Protein AF-A0A7S3EZS5-F1 (afdb_monomer_lite)

Secondary structure (DSSP, 8-state):
-HHHHHGGGTPPPPP--EEEEETT-HHHHHHHHHHHHHHHHHHTSPPPEEEEE-HHHHHHHHS-TTTTSSHHHHHHHHHHHHHHHHHHHSSS---SPPPHHHHHHHHHHHHHHHHTT--SSPPP--B-TT-PBPP---S---

Foldseek 3Di:
DVLVVQVVPPDDNDDAQEDQDAPPDVVVVVVVQVVQVVVQVVVVHDGHHYHHDHPCQLCVVPHDPVCVVDPVSVLVSLQQQLQQCCVPPVVDGDPDRQDSVNSSSSSSVVSVCVVVVVDPDDRDQDADPVRHGDHDDDPDDD

Sequence (142 aa):
AAAAAAAAAGGVTPRVTHVAIEGRDMGLRLAWEAAAARVAEADGVSPAVMLDVTPESWRRELLLPRERANANSAKTAAREIAKQLAHDLGGSIHLGSFTTDAAEAVLVGYHALRSLGWLQREPAVRRYQNGKIVPIKQKGSD

pLDDT: mean 84.07, std 16.82, range [34.38, 96.19]

Structure (mmCIF, N/CA/C/O backbone):
data_AF-A0A7S3EZS5-F1
#
_entry.id   AF-A0A7S3EZS5-F1
#
loop_
_atom_site.group_PDB
_atom_site.id
_atom_site.type_symbol
_atom_site.label_atom_id
_atom_site.label_alt_id
_atom_site.label_comp_id
_atom_site.label_asym_id
_atom_site.label_entity_id
_atom_site.label_seq_id
_atom_site.pdbx_PDB_ins_code
_atom_site.Cartn_x
_atom_site.Cartn_y
_atom_site.Cartn_z
_atom_site.occupancy
_atom_site.B_iso_or_equiv
_atom_site.auth_seq_id
_atom_site.auth_comp_id
_atom_site.auth_asym_id
_atom_site.auth_atom_id
_atom_site.pdbx_PDB_model_num
ATOM 1 N N . ALA A 1 1 ? 21.201 -5.038 3.051 1.00 40.38 1 ALA A N 1
ATOM 2 C CA . ALA A 1 1 ? 21.637 -6.145 3.930 1.00 40.38 1 ALA A CA 1
ATOM 3 C C . ALA A 1 1 ? 20.654 -7.325 3.922 1.00 40.38 1 ALA A C 1
ATOM 5 O O . ALA A 1 1 ? 21.093 -8.427 3.640 1.00 40.38 1 ALA A O 1
ATOM 6 N N . ALA A 1 2 ? 19.341 -7.130 4.123 1.00 34.38 2 ALA A N 1
ATOM 7 C CA . ALA A 1 2 ? 18.363 -8.236 4.119 1.00 34.38 2 ALA A CA 1
ATOM 8 C C . ALA A 1 2 ? 18.197 -8.956 2.758 1.00 34.38 2 ALA A C 1
ATOM 10 O O . ALA A 1 2 ? 18.054 -10.172 2.727 1.00 34.38 2 ALA A O 1
ATOM 11 N N . ALA A 1 3 ? 18.311 -8.238 1.632 1.00 37.12 3 ALA A N 1
ATOM 12 C CA . ALA A 1 3 ? 18.246 -8.839 0.292 1.00 37.12 3 ALA A CA 1
ATOM 13 C C . ALA A 1 3 ? 19.416 -9.799 -0.019 1.00 37.12 3 ALA A C 1
ATOM 15 O O . ALA A 1 3 ? 19.273 -10.693 -0.843 1.00 37.12 3 ALA A O 1
ATOM 16 N N . ALA A 1 4 ? 20.557 -9.654 0.667 1.00 36.44 4 ALA A N 1
ATOM 17 C CA . ALA A 1 4 ? 21.731 -10.500 0.447 1.00 36.44 4 ALA A CA 1
ATOM 18 C C . ALA A 1 4 ? 21.635 -11.862 1.162 1.00 36.44 4 ALA A C 1
ATOM 20 O O . ALA A 1 4 ? 22.292 -12.811 0.752 1.00 36.44 4 ALA A O 1
ATOM 21 N N . ALA A 1 5 ? 20.799 -11.985 2.200 1.00 38.91 5 ALA A N 1
ATOM 22 C CA . ALA A 1 5 ? 20.668 -13.228 2.961 1.00 38.91 5 ALA A CA 1
ATOM 23 C C . ALA A 1 5 ? 19.790 -14.281 2.254 1.00 38.91 5 ALA A C 1
ATOM 25 O O . ALA A 1 5 ? 19.998 -15.475 2.447 1.00 38.91 5 ALA A O 1
ATOM 26 N N . ALA A 1 6 ? 18.847 -13.863 1.402 1.00 40.22 6 ALA A N 1
ATOM 27 C CA . ALA A 1 6 ? 17.967 -14.781 0.669 1.00 40.22 6 ALA A CA 1
ATOM 28 C C . ALA A 1 6 ? 18.670 -15.487 -0.510 1.00 40.22 6 ALA A C 1
ATOM 30 O O . ALA A 1 6 ? 18.317 -16.611 -0.858 1.00 40.22 6 ALA A O 1
ATOM 31 N N . ALA A 1 7 ? 19.697 -14.860 -1.091 1.00 41.44 7 ALA A N 1
ATOM 32 C CA . ALA A 1 7 ? 20.412 -15.386 -2.255 1.00 41.44 7 ALA A CA 1
ATOM 33 C C . ALA A 1 7 ? 21.310 -16.601 -1.937 1.00 41.44 7 ALA A C 1
ATOM 35 O O . ALA A 1 7 ? 21.654 -17.366 -2.833 1.00 41.44 7 ALA A O 1
ATOM 36 N N . ALA A 1 8 ? 21.672 -16.818 -0.667 1.00 43.06 8 ALA A N 1
ATOM 37 C CA . ALA A 1 8 ? 22.613 -17.868 -0.267 1.00 43.06 8 ALA A CA 1
ATOM 38 C C . ALA A 1 8 ? 21.995 -19.280 -0.145 1.00 43.06 8 ALA A C 1
ATOM 40 O O . ALA A 1 8 ? 22.727 -20.242 0.066 1.00 43.06 8 ALA A O 1
ATOM 41 N N . ALA A 1 9 ? 20.671 -19.430 -0.284 1.00 48.09 9 ALA A N 1
ATOM 42 C CA . ALA A 1 9 ? 19.955 -20.685 -0.008 1.00 48.09 9 ALA A CA 1
ATOM 43 C C . ALA A 1 9 ? 19.394 -21.405 -1.255 1.00 48.09 9 ALA A C 1
ATOM 45 O O . ALA A 1 9 ? 18.460 -22.193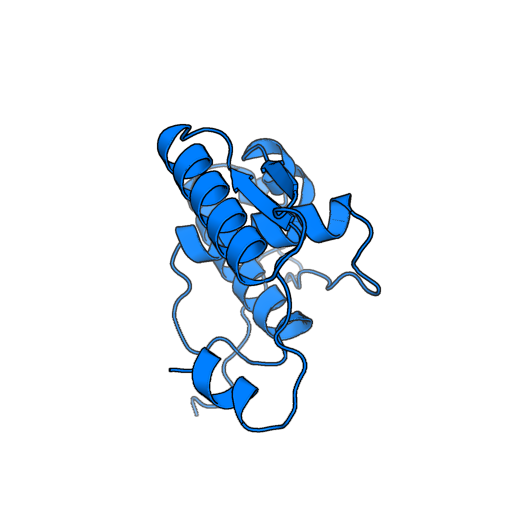 -1.132 1.00 48.09 9 ALA A O 1
ATOM 46 N N . GLY A 1 10 ? 19.899 -21.119 -2.464 1.00 48.19 10 GLY A N 1
ATOM 47 C CA . GLY A 1 10 ? 19.325 -21.674 -3.705 1.00 48.19 10 GLY A CA 1
ATOM 48 C C . GLY A 1 10 ? 17.875 -21.231 -3.959 1.00 48.19 10 GLY A C 1
ATOM 49 O O . GLY A 1 10 ? 17.143 -21.877 -4.705 1.00 48.19 10 GLY A O 1
ATOM 50 N N . GLY A 1 11 ? 17.446 -20.149 -3.303 1.00 54.06 11 GLY A N 1
ATOM 51 C CA . GLY A 1 11 ? 16.103 -19.603 -3.408 1.00 54.06 11 GLY A CA 1
ATOM 52 C C . GLY A 1 11 ? 15.920 -18.830 -4.707 1.00 54.06 11 GLY A C 1
ATOM 53 O O . GLY A 1 11 ? 16.786 -18.057 -5.112 1.00 54.06 11 GLY A O 1
ATOM 54 N N . VAL A 1 12 ? 14.767 -19.018 -5.344 1.00 62.09 12 VAL A N 1
ATOM 55 C CA . VAL A 1 12 ? 14.315 -18.167 -6.447 1.00 62.09 12 VAL A CA 1
ATOM 56 C C . VAL A 1 12 ? 14.263 -16.729 -5.935 1.00 62.09 12 VAL A C 1
ATOM 58 O O . VAL A 1 12 ? 13.492 -16.428 -5.022 1.00 62.09 12 VAL A O 1
ATOM 61 N N . THR A 1 13 ? 15.076 -15.839 -6.506 1.00 67.19 13 THR A N 1
ATOM 62 C CA . THR A 1 13 ? 14.955 -14.405 -6.234 1.00 67.19 13 THR A CA 1
ATOM 63 C C . THR A 1 13 ? 13.560 -13.970 -6.680 1.00 67.19 13 THR A C 1
ATOM 65 O O . THR A 1 13 ? 13.221 -14.150 -7.854 1.00 67.19 13 THR A O 1
ATOM 68 N N . PRO A 1 14 ? 12.714 -13.442 -5.778 1.00 74.69 14 PRO A N 1
ATOM 69 C CA . PRO A 1 14 ? 11.371 -13.036 -6.153 1.00 74.69 14 PRO A CA 1
ATOM 70 C C . PRO A 1 14 ? 11.453 -11.927 -7.204 1.00 74.69 14 PRO A C 1
ATOM 72 O O . PRO A 1 14 ? 12.043 -10.872 -6.971 1.00 74.69 14 PRO A O 1
ATOM 75 N N . ARG A 1 15 ? 10.860 -12.182 -8.373 1.00 85.38 15 ARG A N 1
ATOM 76 C CA . ARG A 1 15 ? 10.803 -11.223 -9.476 1.00 85.38 15 ARG A CA 1
ATOM 77 C C . ARG A 1 15 ? 9.683 -10.217 -9.243 1.00 85.38 15 ARG A C 1
ATOM 79 O O . ARG A 1 15 ? 8.538 -10.593 -8.992 1.00 85.38 15 ARG A O 1
ATOM 86 N N . VAL A 1 16 ? 9.994 -8.937 -9.419 1.00 89.12 16 VAL A N 1
ATOM 87 C CA . VAL A 1 16 ? 8.984 -7.876 -9.447 1.00 89.12 16 VAL A CA 1
ATOM 88 C C . VAL A 1 16 ? 8.276 -7.910 -10.800 1.00 89.12 16 VAL A C 1
ATOM 90 O O . VAL A 1 16 ? 8.892 -7.679 -11.836 1.00 89.12 16 VAL A O 1
ATOM 93 N N . THR A 1 17 ? 6.980 -8.220 -10.801 1.00 94.31 17 THR A N 1
ATOM 94 C CA . THR A 1 17 ? 6.163 -8.264 -12.027 1.00 94.31 17 THR A CA 1
ATOM 95 C C . THR A 1 17 ? 5.267 -7.045 -12.185 1.00 94.31 17 THR A C 1
ATOM 97 O O . THR A 1 17 ? 4.842 -6.763 -13.300 1.00 94.31 17 THR A O 1
ATOM 100 N N . HIS A 1 18 ? 4.969 -6.335 -11.094 1.00 95.50 18 HIS A N 1
ATOM 101 C CA . HIS A 1 18 ? 4.102 -5.159 -11.083 1.00 95.50 18 HIS A CA 1
ATOM 102 C C . HIS A 1 18 ? 4.659 -4.090 -10.143 1.00 95.50 18 HIS A C 1
ATOM 104 O O . HIS A 1 18 ? 5.234 -4.413 -9.102 1.00 95.50 18 HIS A O 1
ATOM 110 N N . VAL A 1 19 ? 4.439 -2.824 -10.487 1.00 94.44 19 VAL A N 1
ATOM 111 C CA . VAL A 1 19 ? 4.743 -1.669 -9.636 1.00 94.44 19 VAL A CA 1
ATOM 112 C C . VAL A 1 19 ? 3.492 -0.804 -9.545 1.00 94.44 19 VAL A C 1
ATOM 114 O O . VAL A 1 19 ? 3.092 -0.176 -10.522 1.00 94.44 19 VAL A O 1
ATOM 117 N N . ALA A 1 20 ? 2.869 -0.779 -8.367 1.00 94.88 20 ALA A N 1
ATOM 118 C CA . ALA A 1 20 ? 1.751 0.112 -8.076 1.00 94.88 20 ALA A CA 1
ATOM 119 C C . ALA A 1 20 ? 2.264 1.446 -7.527 1.00 94.88 20 ALA A C 1
ATOM 121 O O . ALA A 1 20 ? 3.072 1.462 -6.597 1.00 94.88 20 ALA A O 1
ATOM 122 N N . ILE A 1 21 ? 1.799 2.557 -8.092 1.00 92.31 21 ILE A N 1
ATOM 123 C CA . ILE A 1 21 ? 2.302 3.896 -7.775 1.00 92.31 21 ILE A CA 1
ATOM 124 C C . ILE A 1 21 ? 1.170 4.921 -7.704 1.00 92.31 21 ILE A C 1
ATOM 126 O O . ILE A 1 21 ? 0.230 4.883 -8.495 1.00 92.31 21 ILE A O 1
ATOM 130 N N . GLU A 1 22 ? 1.260 5.857 -6.753 1.00 89.69 22 GLU A N 1
ATOM 131 C CA . GLU A 1 22 ? 0.334 6.991 -6.697 1.00 89.69 22 GLU A CA 1
ATOM 132 C C . GLU A 1 22 ? 0.653 7.993 -7.825 1.00 89.69 22 GLU A C 1
ATOM 134 O O . GLU A 1 22 ? 1.666 8.691 -7.792 1.00 89.69 22 GLU A O 1
ATOM 139 N N . GLY A 1 23 ? -0.216 8.061 -8.836 1.00 67.69 23 GLY A N 1
ATOM 140 C CA . GLY A 1 23 ? 0.067 8.663 -10.149 1.00 67.69 23 GLY A CA 1
ATOM 141 C C . GLY A 1 23 ? 0.044 10.195 -10.246 1.00 67.69 23 GLY A C 1
ATOM 142 O O . GLY A 1 23 ? -0.441 10.724 -11.243 1.00 67.69 23 GLY A O 1
ATOM 143 N N . ARG A 1 24 ? 0.517 10.940 -9.237 1.00 73.50 24 ARG A N 1
ATOM 144 C CA . ARG A 1 24 ? 0.557 12.422 -9.297 1.00 73.50 24 ARG A CA 1
ATOM 145 C C . ARG A 1 24 ? 1.937 13.024 -9.551 1.00 73.50 24 ARG A C 1
ATOM 147 O O . ARG A 1 24 ? 2.005 14.165 -9.999 1.00 73.50 24 ARG A O 1
ATOM 154 N N . ASP A 1 25 ? 3.008 12.273 -9.317 1.00 83.75 25 ASP A N 1
ATOM 155 C CA . ASP A 1 25 ? 4.374 12.696 -9.635 1.00 83.75 25 ASP A CA 1
ATOM 156 C C . ASP A 1 25 ? 4.881 11.947 -10.873 1.00 83.75 25 ASP A C 1
ATOM 158 O O . ASP A 1 25 ? 5.269 10.777 -10.810 1.00 83.75 25 ASP A O 1
ATOM 162 N N . MET A 1 26 ? 4.868 12.635 -12.017 1.00 87.44 26 MET A N 1
ATOM 163 C CA . MET A 1 26 ? 5.319 12.061 -13.284 1.00 87.44 26 MET A CA 1
ATOM 164 C C . MET A 1 26 ? 6.832 11.788 -13.297 1.00 87.44 26 MET A C 1
ATOM 166 O O . MET A 1 26 ? 7.279 10.849 -13.948 1.00 87.44 26 MET A O 1
ATOM 170 N N . GLY A 1 27 ? 7.630 12.558 -12.553 1.00 91.00 27 GLY A N 1
ATOM 171 C CA . GLY A 1 27 ? 9.070 12.327 -12.449 1.00 91.00 27 GLY A CA 1
ATOM 172 C C . GLY A 1 27 ? 9.368 11.020 -11.719 1.00 91.00 27 GLY A C 1
ATOM 173 O O . GLY A 1 27 ? 10.128 10.185 -12.214 1.00 91.00 27 GLY A O 1
ATOM 174 N N . LEU A 1 28 ? 8.704 10.798 -10.581 1.00 87.25 28 LEU A N 1
ATOM 175 C CA . LEU A 1 28 ? 8.823 9.552 -9.825 1.00 87.25 28 LEU A CA 1
ATOM 176 C C . LEU A 1 28 ? 8.306 8.351 -10.632 1.00 87.25 28 LEU A C 1
ATOM 178 O O . LEU A 1 28 ? 8.927 7.286 -10.623 1.00 87.25 28 LEU A O 1
ATOM 182 N N . ARG A 1 29 ? 7.209 8.530 -11.377 1.00 90.94 29 ARG A N 1
ATOM 183 C CA . ARG A 1 29 ? 6.647 7.510 -12.274 1.00 90.94 29 ARG A CA 1
ATOM 184 C C . ARG A 1 29 ? 7.643 7.050 -13.333 1.00 90.94 29 ARG A C 1
ATOM 186 O O . ARG A 1 29 ? 7.864 5.846 -13.468 1.00 90.94 29 ARG A O 1
ATOM 193 N N . LEU A 1 30 ? 8.255 7.996 -14.042 1.00 93.50 30 LEU A N 1
ATOM 194 C CA . LEU A 1 30 ? 9.248 7.709 -15.078 1.00 93.50 30 LEU A CA 1
ATOM 195 C C . LEU A 1 30 ? 10.513 7.073 -14.488 1.00 93.50 30 LEU A C 1
ATOM 197 O O . LEU A 1 30 ? 11.081 6.158 -15.084 1.00 93.50 30 LEU A O 1
ATOM 201 N N . ALA A 1 31 ? 10.937 7.503 -13.295 1.00 93.44 31 ALA A N 1
ATOM 202 C CA . ALA A 1 31 ? 12.093 6.923 -12.616 1.00 93.44 31 ALA A CA 1
ATOM 203 C C . ALA A 1 31 ? 11.883 5.438 -12.269 1.00 93.44 31 ALA A C 1
ATOM 205 O O . ALA A 1 31 ? 12.787 4.623 -12.484 1.00 93.44 31 ALA A O 1
ATOM 206 N N . TRP A 1 32 ? 10.695 5.074 -11.774 1.00 93.06 32 TRP A N 1
ATOM 207 C CA . TRP A 1 32 ? 10.349 3.679 -11.482 1.00 93.06 32 TRP A CA 1
ATOM 208 C C . TRP A 1 32 ? 10.205 2.825 -12.738 1.00 93.06 32 TRP A C 1
ATOM 210 O O . TRP A 1 32 ? 10.655 1.683 -12.743 1.00 93.06 32 TRP A O 1
ATOM 220 N N . GLU A 1 33 ? 9.648 3.377 -13.813 1.00 94.06 33 GLU A N 1
ATOM 221 C CA . GLU A 1 33 ? 9.543 2.684 -15.098 1.00 94.06 33 GLU A CA 1
ATOM 222 C C . GLU A 1 33 ? 10.924 2.385 -15.697 1.00 94.06 33 GLU A C 1
ATOM 224 O O . GLU A 1 33 ? 11.212 1.249 -16.072 1.00 94.06 33 GLU A O 1
ATOM 229 N N . ALA A 1 34 ? 11.834 3.364 -15.675 1.00 94.94 34 ALA A N 1
ATOM 230 C CA . ALA A 1 34 ? 13.217 3.162 -16.093 1.00 94.94 34 ALA A CA 1
ATOM 231 C C . ALA A 1 34 ? 13.944 2.131 -15.211 1.00 94.94 34 ALA A C 1
ATOM 233 O O . ALA A 1 34 ? 14.739 1.334 -15.708 1.00 94.94 34 ALA A O 1
ATOM 234 N N . ALA A 1 35 ? 13.685 2.123 -13.899 1.00 94.12 35 ALA A N 1
ATOM 235 C CA . ALA A 1 35 ? 14.241 1.116 -12.999 1.00 94.12 35 ALA A CA 1
ATOM 236 C C . ALA A 1 35 ? 13.717 -0.294 -13.315 1.00 94.12 35 ALA A C 1
ATOM 238 O O . ALA A 1 35 ? 14.514 -1.229 -13.381 1.00 94.12 35 ALA A O 1
ATOM 239 N N . ALA A 1 36 ? 12.413 -0.441 -13.563 1.00 93.31 36 ALA A N 1
ATOM 240 C CA . ALA A 1 36 ? 11.800 -1.708 -13.950 1.00 93.31 36 ALA A CA 1
ATOM 241 C C . ALA A 1 36 ? 12.338 -2.224 -15.294 1.00 93.31 36 ALA A C 1
ATOM 243 O O . ALA A 1 36 ? 12.617 -3.416 -15.417 1.00 93.31 36 ALA A O 1
ATOM 244 N N . ALA A 1 37 ? 12.538 -1.335 -16.273 1.00 94.19 37 ALA A N 1
ATOM 245 C CA . ALA A 1 37 ? 13.132 -1.678 -17.562 1.00 94.19 37 ALA A CA 1
ATOM 246 C C . ALA A 1 37 ? 14.570 -2.200 -17.415 1.00 94.19 37 ALA A C 1
ATOM 248 O O . ALA A 1 37 ? 14.887 -3.252 -17.962 1.00 94.19 37 ALA A O 1
ATOM 249 N N . ARG A 1 38 ? 15.413 -1.529 -16.614 1.00 93.19 38 ARG A N 1
ATOM 250 C CA . ARG A 1 38 ? 16.801 -1.968 -16.364 1.00 93.19 38 ARG A CA 1
ATOM 251 C C . ARG A 1 38 ? 16.882 -3.347 -15.712 1.00 93.19 38 ARG A C 1
ATOM 253 O O . ARG A 1 38 ? 17.727 -4.149 -16.090 1.00 93.19 38 ARG A O 1
ATOM 260 N N . VAL A 1 39 ? 16.024 -3.619 -14.725 1.00 91.44 39 VAL A N 1
ATOM 261 C CA . VAL A 1 39 ? 15.970 -4.939 -14.070 1.00 91.44 39 VAL A CA 1
ATOM 262 C C . VAL A 1 39 ? 15.548 -6.010 -15.073 1.00 91.44 39 VAL A C 1
ATOM 264 O O . VAL A 1 39 ? 16.165 -7.063 -15.151 1.00 91.44 39 VAL A O 1
ATOM 267 N N . ALA A 1 40 ? 14.532 -5.722 -15.883 1.00 92.44 40 ALA A N 1
ATOM 268 C CA . ALA A 1 40 ? 14.027 -6.667 -16.864 1.00 92.44 40 ALA A CA 1
ATOM 269 C C . ALA A 1 40 ? 15.026 -6.968 -17.991 1.00 92.44 40 ALA A C 1
ATOM 271 O O . ALA A 1 40 ? 15.143 -8.121 -18.397 1.00 92.44 40 ALA A O 1
ATOM 272 N N . GLU A 1 41 ? 15.779 -5.965 -18.448 1.00 93.62 41 GLU A N 1
ATOM 273 C CA . GLU A 1 41 ? 16.881 -6.143 -19.398 1.00 93.62 41 GLU A CA 1
ATOM 274 C C . GLU A 1 41 ? 17.973 -7.053 -18.823 1.00 93.62 41 GLU A C 1
ATOM 276 O O . GLU A 1 41 ? 18.364 -8.021 -19.474 1.00 93.62 41 GLU A O 1
ATOM 281 N N . ALA A 1 42 ? 18.415 -6.791 -17.588 1.00 90.44 42 ALA A N 1
ATOM 282 C CA . ALA A 1 42 ? 19.424 -7.607 -16.913 1.00 90.44 42 ALA A CA 1
ATOM 283 C C . ALA A 1 42 ? 18.974 -9.066 -16.716 1.00 90.44 42 ALA A C 1
ATOM 285 O O . ALA A 1 42 ? 19.784 -9.984 -16.840 1.00 90.44 42 ALA A O 1
ATOM 286 N N . ASP A 1 43 ? 17.682 -9.274 -16.457 1.00 90.12 43 ASP A N 1
ATOM 287 C CA . ASP A 1 43 ? 17.090 -10.593 -16.227 1.00 90.12 43 ASP A CA 1
ATOM 288 C C . ASP A 1 43 ? 16.632 -11.293 -17.528 1.00 90.12 43 ASP A C 1
ATOM 290 O O . ASP A 1 43 ? 16.211 -12.449 -17.483 1.00 90.12 43 ASP A O 1
ATOM 294 N N . GLY A 1 44 ? 16.691 -10.627 -18.691 1.00 93.06 44 GLY A N 1
ATOM 295 C CA . GLY A 1 44 ? 16.254 -11.181 -19.981 1.00 93.06 44 GLY A CA 1
ATOM 296 C C . GLY A 1 44 ? 14.739 -11.401 -20.088 1.00 93.06 44 GLY A C 1
ATOM 297 O O . GLY A 1 44 ? 14.282 -12.363 -20.707 1.00 93.06 44 GLY A O 1
ATOM 298 N N . VAL A 1 45 ? 13.942 -10.538 -19.456 1.00 93.06 45 VAL A N 1
ATOM 299 C CA . VAL A 1 45 ? 12.485 -10.681 -19.328 1.00 93.06 45 VAL A CA 1
ATOM 300 C C . VAL A 1 45 ? 11.743 -9.381 -19.650 1.00 93.06 45 VAL A C 1
ATOM 302 O O . VAL A 1 45 ? 12.341 -8.336 -19.876 1.00 93.06 45 VAL A O 1
ATOM 305 N N . SER A 1 46 ? 10.408 -9.421 -19.672 1.00 94.31 46 SER A N 1
ATOM 306 C CA . SER A 1 46 ? 9.589 -8.211 -19.832 1.00 94.31 46 SER A CA 1
ATOM 307 C C . SER A 1 46 ? 9.614 -7.309 -18.582 1.00 94.31 46 SER A C 1
ATOM 309 O O . SER A 1 46 ? 9.607 -7.839 -17.461 1.00 94.31 46 SER A O 1
ATOM 311 N N . PRO A 1 47 ? 9.574 -5.970 -18.750 1.00 94.88 47 PRO A N 1
ATOM 312 C CA . PRO A 1 47 ? 9.429 -5.014 -17.650 1.00 94.88 47 PRO A CA 1
ATOM 313 C C . PRO A 1 47 ? 8.201 -5.273 -16.780 1.00 94.88 47 PRO A C 1
ATOM 315 O O . PRO A 1 47 ? 7.206 -5.842 -17.234 1.00 94.88 47 PRO A O 1
ATOM 318 N N . ALA A 1 48 ? 8.273 -4.838 -15.521 1.00 95.62 48 ALA A N 1
ATOM 319 C CA . ALA A 1 48 ? 7.131 -4.885 -14.619 1.00 95.62 48 ALA A CA 1
ATOM 320 C C . ALA A 1 48 ? 5.978 -4.014 -15.147 1.00 95.62 48 ALA A C 1
ATOM 322 O O . ALA A 1 48 ? 6.196 -2.913 -15.652 1.00 95.62 48 ALA A O 1
ATOM 323 N N . VAL A 1 49 ? 4.745 -4.496 -14.997 1.00 95.44 49 VAL A N 1
ATOM 324 C CA . VAL A 1 49 ? 3.540 -3.747 -15.355 1.00 95.44 49 VAL A CA 1
ATOM 325 C C . VAL A 1 49 ? 3.336 -2.622 -14.348 1.00 95.44 49 VAL A C 1
ATOM 327 O O . VAL A 1 49 ? 3.276 -2.843 -13.137 1.00 95.44 49 VAL A O 1
ATOM 330 N N . MET A 1 50 ? 3.207 -1.404 -14.852 1.00 93.88 50 MET A N 1
ATOM 331 C CA . MET A 1 50 ? 2.983 -0.235 -14.018 1.00 93.88 50 MET A CA 1
ATOM 332 C C . MET A 1 50 ? 1.483 -0.042 -13.777 1.00 93.88 50 MET A C 1
ATOM 334 O O . MET A 1 50 ? 0.699 -0.027 -14.725 1.00 93.88 50 MET A O 1
ATOM 338 N N . LEU A 1 51 ? 1.087 0.105 -12.514 1.00 94.44 51 LEU A N 1
ATOM 339 C CA . LEU A 1 51 ? -0.300 0.303 -12.102 1.00 94.44 51 LEU A CA 1
ATOM 340 C C . LEU A 1 51 ? -0.453 1.678 -11.459 1.00 94.44 51 LEU A C 1
ATOM 342 O O . LEU A 1 51 ? 0.060 1.924 -10.366 1.00 94.44 51 LEU A O 1
ATOM 346 N N . ASP A 1 52 ? -1.185 2.561 -12.126 1.00 92.69 52 ASP A N 1
ATOM 347 C CA . ASP A 1 52 ? -1.485 3.883 -11.591 1.00 92.69 52 ASP A CA 1
ATOM 348 C C . ASP A 1 52 ? -2.659 3.798 -10.611 1.00 92.69 52 ASP A C 1
ATOM 350 O O . ASP A 1 52 ? -3.773 3.394 -10.949 1.00 92.69 52 ASP A O 1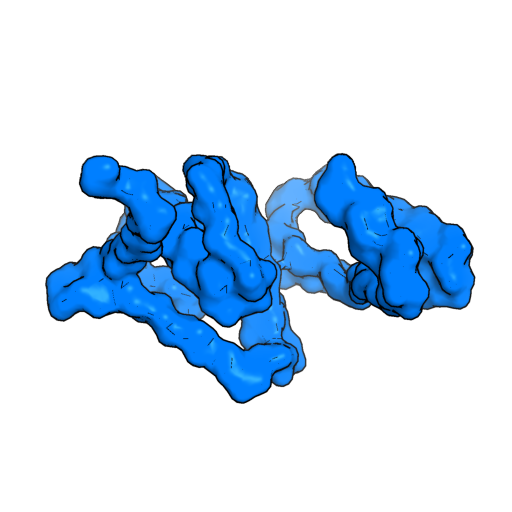
ATOM 354 N N . VAL A 1 53 ? -2.397 4.182 -9.365 1.00 93.50 53 VAL A N 1
ATOM 355 C CA . VAL A 1 53 ? -3.369 4.182 -8.275 1.00 93.50 53 VAL A CA 1
ATOM 356 C C . VAL A 1 53 ? -3.666 5.624 -7.886 1.00 93.50 53 VAL A C 1
ATOM 358 O O . VAL A 1 53 ? -2.766 6.445 -7.715 1.00 93.50 53 VAL A O 1
ATOM 361 N N . THR A 1 54 ? -4.944 5.957 -7.718 1.00 91.50 54 THR A N 1
ATOM 362 C CA . THR A 1 54 ? -5.319 7.277 -7.196 1.00 91.50 54 THR A CA 1
ATOM 363 C C . THR A 1 54 ? -5.350 7.242 -5.668 1.00 91.50 54 THR A C 1
ATOM 365 O O . THR A 1 54 ? -5.761 6.232 -5.091 1.00 91.50 54 THR A O 1
ATOM 368 N N . PRO A 1 55 ? -5.002 8.338 -4.972 1.00 90.69 55 PRO A N 1
ATOM 369 C CA . PRO A 1 55 ? -5.119 8.370 -3.518 1.00 90.69 55 PRO A CA 1
ATOM 370 C C . PRO A 1 55 ? -6.550 8.113 -3.040 1.00 90.69 55 PRO A C 1
ATOM 372 O O . PRO A 1 55 ? -6.756 7.504 -1.996 1.00 90.69 55 PRO A O 1
ATOM 375 N N . GLU A 1 56 ? -7.557 8.553 -3.796 1.00 92.00 56 GLU A N 1
ATOM 376 C CA . GLU A 1 56 ? -8.954 8.361 -3.409 1.00 92.00 56 GLU A CA 1
ATOM 377 C C . GLU A 1 56 ? -9.419 6.906 -3.567 1.00 92.00 56 GLU A C 1
ATOM 379 O O . GLU A 1 56 ? -10.216 6.452 -2.744 1.00 92.00 56 GLU A O 1
ATOM 384 N N . SER A 1 57 ? -8.920 6.159 -4.563 1.00 94.19 57 SER A N 1
ATOM 385 C CA . SER A 1 57 ? -9.345 4.770 -4.796 1.00 94.19 57 SER A CA 1
ATOM 386 C C . SER A 1 57 ? -8.945 3.860 -3.638 1.00 94.19 57 SER A C 1
ATOM 388 O O . SER A 1 57 ? -9.819 3.266 -3.005 1.00 94.19 57 SER A O 1
ATOM 390 N N . TRP A 1 58 ? -7.658 3.827 -3.273 1.00 94.75 58 TRP A N 1
ATOM 391 C CA . TRP A 1 58 ? -7.210 2.986 -2.161 1.00 94.75 58 TRP A CA 1
ATOM 392 C C . TRP A 1 58 ? -7.777 3.472 -0.824 1.00 94.75 58 TRP A C 1
ATOM 394 O O . TRP A 1 58 ? -8.146 2.660 0.024 1.00 94.75 58 TRP A O 1
ATOM 404 N N . ARG A 1 59 ? -7.916 4.792 -0.620 1.00 95.31 59 ARG A N 1
ATOM 405 C CA . ARG A 1 59 ? -8.500 5.323 0.620 1.00 95.31 59 ARG A CA 1
ATOM 406 C C . ARG A 1 59 ? -9.944 4.869 0.773 1.00 95.31 59 ARG A C 1
ATOM 408 O O . ARG A 1 59 ? -10.295 4.378 1.843 1.00 95.31 59 ARG A O 1
ATOM 415 N N . ARG A 1 60 ? -10.785 5.029 -0.255 1.00 95.44 60 ARG A N 1
ATOM 416 C CA . ARG A 1 60 ? -12.203 4.624 -0.211 1.00 95.44 60 ARG A CA 1
ATOM 417 C C . ARG A 1 60 ? -12.384 3.165 0.158 1.00 95.44 60 ARG A C 1
ATOM 419 O O . ARG A 1 60 ? -13.304 2.850 0.907 1.00 95.44 60 ARG A O 1
ATOM 426 N N . GLU A 1 61 ? -11.521 2.322 -0.381 1.00 94.62 61 GLU A N 1
ATOM 427 C CA . GLU A 1 61 ? -11.622 0.880 -0.243 1.00 94.62 61 GLU A CA 1
ATOM 428 C C . GLU A 1 61 ? -11.073 0.368 1.096 1.00 94.62 61 GLU A C 1
ATOM 430 O O . GLU A 1 61 ? -11.636 -0.556 1.681 1.00 94.62 61 GLU A O 1
ATOM 435 N N . LEU A 1 62 ? -9.985 0.965 1.595 1.00 95.44 62 LEU A N 1
ATOM 436 C CA . LEU A 1 62 ? -9.252 0.457 2.760 1.00 95.44 62 LEU A CA 1
ATOM 437 C C . LEU A 1 62 ? -9.585 1.185 4.071 1.00 95.44 62 LEU A C 1
ATOM 439 O O . LEU A 1 62 ? -9.435 0.614 5.158 1.00 95.44 62 LEU A O 1
ATOM 443 N N . LEU A 1 63 ? -10.028 2.442 3.990 1.00 96.06 63 LEU A N 1
ATOM 444 C CA . LEU A 1 63 ? -10.272 3.300 5.148 1.00 96.06 63 LEU A CA 1
ATOM 445 C C . LEU A 1 63 ? -11.767 3.562 5.364 1.00 96.06 63 LEU A C 1
ATOM 447 O O . LEU A 1 63 ? -12.517 3.920 4.449 1.00 96.06 63 LEU A O 1
ATOM 451 N N . LEU A 1 64 ? -12.191 3.508 6.625 1.00 95.94 64 LEU A N 1
ATOM 452 C CA . LEU A 1 64 ? -13.540 3.899 7.027 1.00 95.94 64 LEU A CA 1
ATOM 453 C C . LEU A 1 64 ? -13.784 5.397 6.763 1.00 95.94 64 LEU A C 1
ATOM 455 O O . LEU A 1 64 ? -12.845 6.191 6.835 1.00 95.94 64 LEU A O 1
ATOM 459 N N . PRO A 1 65 ? -15.041 5.839 6.552 1.00 95.94 65 PRO A N 1
ATOM 460 C CA . PRO A 1 65 ? -15.349 7.252 6.305 1.00 95.94 65 PRO A CA 1
ATOM 461 C C . PRO A 1 65 ? -14.734 8.216 7.333 1.00 95.94 65 PRO A C 1
ATOM 463 O O . PRO A 1 65 ? -14.142 9.224 6.962 1.00 95.94 65 PRO A O 1
ATOM 466 N N . ARG A 1 66 ? -14.770 7.867 8.626 1.00 94.88 66 ARG A N 1
ATOM 467 C CA . ARG A 1 66 ? -14.154 8.675 9.697 1.00 94.88 66 ARG A CA 1
ATOM 468 C C . ARG A 1 66 ? -12.624 8.648 9.716 1.00 94.88 66 ARG A C 1
ATOM 470 O O . ARG A 1 66 ? -12.010 9.594 10.191 1.00 94.88 66 ARG A O 1
ATOM 477 N N . GLU A 1 67 ? -12.003 7.589 9.199 1.00 96.19 67 GLU A N 1
ATOM 478 C CA . GLU A 1 67 ? -10.544 7.524 9.026 1.00 96.19 67 GLU A CA 1
ATOM 479 C C . GLU A 1 67 ? -10.113 8.465 7.889 1.00 96.19 67 GLU A C 1
ATOM 481 O O . GLU A 1 67 ? -9.029 9.037 7.935 1.00 96.19 67 GLU A O 1
ATOM 486 N N . ARG A 1 68 ? -11.004 8.722 6.925 1.00 95.69 68 ARG A N 1
ATOM 487 C CA . ARG A 1 68 ? -10.803 9.640 5.793 1.00 95.69 68 ARG A CA 1
ATOM 488 C C . ARG A 1 68 ? -11.262 11.075 6.035 1.00 95.69 68 ARG A C 1
ATOM 490 O O . ARG A 1 68 ? -11.149 11.891 5.127 1.00 95.69 68 ARG A O 1
ATOM 497 N N . ALA A 1 69 ? -11.767 11.391 7.227 1.00 94.56 69 ALA A N 1
ATOM 498 C CA . ALA A 1 69 ? -12.365 12.695 7.517 1.00 94.56 69 ALA A CA 1
ATOM 499 C C . ALA A 1 69 ? -11.400 13.867 7.269 1.00 94.56 69 ALA A C 1
ATOM 501 O O . ALA A 1 69 ? -11.826 14.946 6.870 1.00 94.56 69 ALA A O 1
ATOM 502 N N . ASN A 1 70 ? -10.101 13.664 7.495 1.00 94.00 70 ASN A N 1
ATOM 503 C CA . ASN A 1 70 ? -9.061 14.609 7.114 1.00 94.00 70 ASN A CA 1
ATOM 504 C C . ASN A 1 70 ? -7.741 13.894 6.783 1.00 94.00 70 ASN A C 1
ATOM 506 O O . ASN A 1 70 ? -7.578 12.688 6.980 1.00 94.00 70 ASN A O 1
ATOM 510 N N . ALA A 1 71 ? -6.763 14.655 6.289 1.00 90.00 71 ALA A N 1
ATOM 511 C CA . ALA A 1 71 ? -5.464 14.105 5.916 1.00 90.00 71 ALA A CA 1
ATOM 512 C C . ALA A 1 71 ? -4.721 13.474 7.109 1.00 90.00 71 ALA A C 1
ATOM 514 O O . ALA A 1 71 ? -4.075 12.441 6.955 1.00 90.00 71 ALA A O 1
ATOM 515 N N . ASN A 1 72 ? -4.819 14.056 8.308 1.00 94.19 72 ASN A N 1
ATOM 516 C CA . ASN A 1 72 ? -4.100 13.555 9.479 1.00 94.19 72 ASN A CA 1
ATOM 517 C C . ASN A 1 72 ? -4.685 12.231 10.004 1.00 94.19 72 ASN A C 1
ATOM 519 O O . ASN A 1 72 ? -3.934 11.312 10.349 1.00 94.19 72 ASN A O 1
ATOM 523 N N . SER A 1 73 ? -6.017 12.097 10.015 1.00 94.12 73 SER A N 1
ATOM 524 C CA . SER A 1 73 ? -6.686 10.834 10.344 1.00 94.12 73 SER A CA 1
ATOM 525 C C . SER A 1 73 ? -6.333 9.746 9.337 1.00 94.12 73 SER A C 1
ATOM 527 O O . SER A 1 73 ? -6.029 8.630 9.753 1.00 94.12 73 SER A O 1
ATOM 529 N N . ALA A 1 74 ? -6.281 10.079 8.042 1.00 94.75 74 ALA A N 1
ATOM 530 C CA . ALA A 1 74 ? -5.979 9.108 6.994 1.00 94.75 74 ALA A CA 1
ATOM 531 C C . ALA A 1 74 ? -4.550 8.572 7.131 1.00 94.75 74 ALA A C 1
ATOM 533 O O . ALA A 1 74 ? -4.342 7.362 7.116 1.00 94.75 74 ALA A O 1
ATOM 534 N N . LYS A 1 75 ? -3.578 9.462 7.373 1.00 93.69 75 LYS A N 1
ATOM 535 C CA . LYS A 1 75 ? -2.173 9.097 7.615 1.00 93.69 75 LYS A CA 1
ATOM 536 C C . LYS A 1 75 ? -2.006 8.234 8.864 1.00 93.69 75 LYS A C 1
ATOM 538 O O . LYS A 1 75 ? -1.247 7.269 8.867 1.00 93.69 75 LYS A O 1
ATOM 543 N N . THR A 1 76 ? -2.728 8.566 9.932 1.00 93.62 76 THR A N 1
ATOM 544 C CA . THR A 1 76 ? -2.698 7.784 11.175 1.00 93.62 76 THR A CA 1
ATOM 545 C C . THR A 1 76 ? -3.286 6.392 10.964 1.00 93.62 76 THR A C 1
ATOM 547 O O . THR A 1 76 ? -2.675 5.407 11.371 1.00 93.62 76 THR A O 1
ATOM 550 N N . ALA A 1 77 ? -4.427 6.300 10.278 1.00 94.88 77 ALA A N 1
ATOM 551 C CA . ALA A 1 77 ? -5.051 5.026 9.950 1.00 94.88 77 ALA A CA 1
ATOM 552 C C . ALA A 1 77 ? -4.164 4.171 9.034 1.00 94.88 77 ALA A C 1
ATOM 554 O O . ALA A 1 77 ? -3.976 2.988 9.310 1.00 94.88 77 ALA A O 1
ATOM 555 N N . ALA A 1 78 ? -3.555 4.775 8.009 1.00 95.31 78 ALA A N 1
ATOM 556 C CA . ALA A 1 78 ? -2.638 4.094 7.101 1.00 95.31 78 ALA A CA 1
ATOM 557 C C . ALA A 1 78 ? -1.470 3.442 7.852 1.00 95.31 78 ALA A C 1
ATOM 559 O O . ALA A 1 78 ? -1.195 2.267 7.633 1.00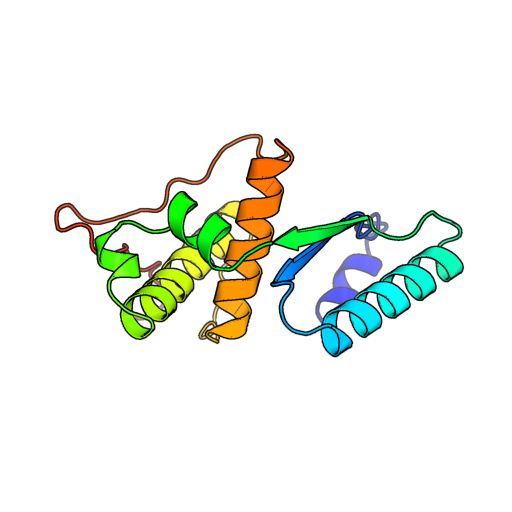 95.31 78 ALA A O 1
ATOM 560 N N . ARG A 1 79 ? -0.831 4.151 8.795 1.00 93.62 79 ARG A N 1
ATOM 561 C CA . ARG A 1 79 ? 0.274 3.589 9.596 1.00 93.62 79 ARG A CA 1
ATOM 562 C C . ARG A 1 79 ? -0.142 2.369 10.410 1.00 93.62 79 ARG A C 1
ATOM 564 O O . ARG A 1 79 ? 0.587 1.382 10.438 1.00 93.62 79 ARG A O 1
ATOM 571 N N . GLU A 1 80 ? -1.295 2.420 11.070 1.00 92.56 80 GLU A N 1
ATOM 572 C CA . GLU A 1 80 ? -1.755 1.293 11.889 1.00 92.56 80 GLU A CA 1
ATOM 573 C C . GLU A 1 80 ? -2.187 0.098 11.032 1.00 92.56 80 GLU A C 1
ATOM 575 O O . GLU A 1 80 ? -1.862 -1.043 11.358 1.00 92.56 80 GLU A O 1
ATOM 580 N N . ILE A 1 81 ? -2.843 0.343 9.895 1.00 94.00 81 ILE A N 1
ATOM 581 C CA . ILE A 1 81 ? -3.212 -0.711 8.943 1.00 94.00 81 ILE A CA 1
ATOM 582 C C . ILE A 1 81 ? -1.964 -1.341 8.323 1.00 94.00 81 ILE A C 1
ATOM 584 O O . ILE A 1 81 ? -1.869 -2.564 8.274 1.00 94.00 81 ILE A O 1
ATOM 588 N N . ALA A 1 82 ? -0.978 -0.539 7.915 1.00 93.06 82 ALA A N 1
ATOM 589 C CA . ALA A 1 82 ? 0.266 -1.035 7.333 1.00 93.06 82 ALA A CA 1
ATOM 590 C C . ALA A 1 82 ? 1.007 -1.984 8.285 1.00 93.06 82 ALA A C 1
ATOM 592 O O . ALA A 1 82 ? 1.495 -3.024 7.851 1.00 93.06 82 ALA A O 1
ATOM 593 N N . LYS A 1 83 ? 1.024 -1.691 9.593 1.00 89.94 83 LYS A N 1
ATOM 594 C CA . LYS A 1 83 ? 1.587 -2.599 10.609 1.00 89.94 83 LYS A CA 1
ATOM 595 C C . LYS A 1 83 ? 0.842 -3.933 10.669 1.00 89.94 83 LYS A C 1
ATOM 597 O O . LYS A 1 83 ? 1.484 -4.977 10.747 1.00 89.94 83 LYS A O 1
ATOM 602 N N . GLN A 1 84 ? -0.493 -3.906 10.628 1.00 90.62 84 GLN A N 1
ATOM 603 C CA . GLN A 1 84 ? -1.302 -5.129 10.600 1.00 90.62 84 GLN A CA 1
ATOM 604 C C . GLN A 1 84 ? -1.031 -5.957 9.342 1.00 90.62 84 GLN A C 1
ATOM 606 O O . GLN A 1 84 ? -0.824 -7.161 9.447 1.00 90.62 84 GLN A O 1
ATOM 611 N N . LEU A 1 85 ? -0.982 -5.314 8.174 1.00 91.31 85 LEU A N 1
ATOM 612 C CA . LEU A 1 85 ? -0.707 -5.978 6.901 1.00 91.31 85 LEU A CA 1
ATOM 613 C C . LEU A 1 85 ? 0.706 -6.562 6.856 1.00 91.31 85 LEU A C 1
ATOM 615 O O . LEU A 1 85 ? 0.876 -7.702 6.441 1.00 91.31 85 LEU A O 1
ATOM 619 N N . ALA A 1 86 ? 1.710 -5.818 7.323 1.00 87.94 86 ALA A N 1
ATOM 620 C CA . ALA A 1 86 ? 3.082 -6.309 7.406 1.00 87.94 86 ALA A CA 1
ATOM 621 C C . ALA A 1 86 ? 3.180 -7.544 8.313 1.00 87.94 86 ALA A C 1
ATOM 623 O O . ALA A 1 86 ? 3.824 -8.521 7.944 1.00 87.94 86 ALA A O 1
ATOM 624 N N . HIS A 1 87 ? 2.487 -7.527 9.455 1.00 86.75 87 HIS A N 1
ATOM 625 C CA . HIS A 1 87 ? 2.409 -8.672 10.359 1.00 86.75 87 HIS A CA 1
ATOM 626 C C . HIS A 1 87 ? 1.708 -9.882 9.717 1.00 86.75 87 HIS A C 1
ATOM 628 O O . HIS A 1 87 ? 2.210 -10.999 9.807 1.00 86.75 87 HIS A O 1
ATOM 634 N N . ASP A 1 88 ? 0.555 -9.676 9.075 1.00 87.25 88 ASP A N 1
ATOM 635 C CA . ASP A 1 88 ? -0.283 -10.775 8.583 1.00 87.25 88 ASP A CA 1
ATOM 636 C C . ASP A 1 88 ? 0.192 -11.353 7.235 1.00 87.25 88 ASP A C 1
ATOM 638 O O . ASP A 1 88 ? 0.019 -12.546 6.998 1.00 87.25 88 ASP A O 1
ATOM 642 N N . LEU A 1 89 ? 0.781 -10.533 6.353 1.00 85.44 89 LEU A N 1
ATOM 643 C CA . LEU A 1 89 ? 1.221 -10.933 5.005 1.00 85.44 89 LEU A CA 1
ATOM 644 C C . LEU A 1 89 ? 2.743 -11.053 4.864 1.00 85.44 89 LEU A C 1
ATOM 646 O O . LEU A 1 89 ? 3.222 -11.845 4.059 1.00 85.44 89 LEU A O 1
ATOM 650 N N . GLY A 1 90 ? 3.514 -10.258 5.609 1.00 73.62 90 GLY A N 1
ATOM 651 C CA . GLY A 1 90 ? 4.968 -10.154 5.443 1.00 73.62 90 GLY A CA 1
ATOM 652 C C . GLY A 1 90 ? 5.775 -11.241 6.153 1.00 73.62 90 GLY A C 1
ATOM 653 O O . GLY A 1 90 ? 7.002 -11.233 6.071 1.00 73.62 90 GLY A O 1
ATOM 654 N N . GLY A 1 91 ? 5.122 -12.138 6.900 1.00 66.81 91 GLY A N 1
ATOM 655 C CA . GLY A 1 91 ? 5.770 -13.227 7.643 1.00 66.81 91 GLY A CA 1
ATOM 656 C C . GLY A 1 91 ? 6.719 -12.775 8.763 1.00 66.81 91 GLY A C 1
ATOM 657 O O . GLY A 1 91 ? 7.323 -13.612 9.429 1.00 66.81 91 GLY A O 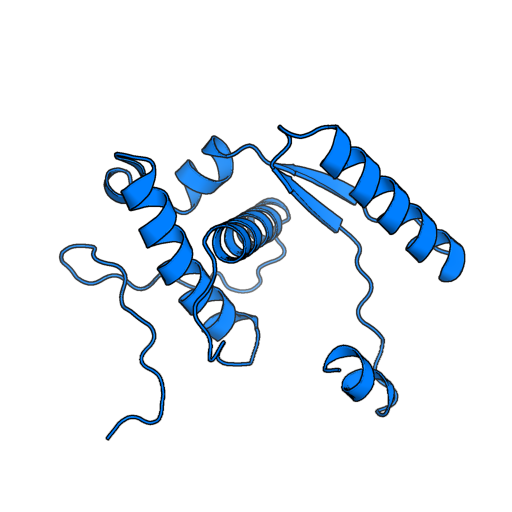1
ATOM 658 N N . SER A 1 92 ? 6.861 -11.467 8.992 1.00 65.31 92 SER A N 1
ATOM 659 C CA . SER A 1 92 ? 7.728 -10.883 10.010 1.00 65.31 92 SER A CA 1
ATOM 660 C C . SER A 1 92 ? 7.105 -9.616 10.589 1.00 65.31 92 SER A C 1
ATOM 662 O O . SER A 1 92 ? 6.397 -8.867 9.916 1.00 65.31 92 SER A O 1
ATOM 664 N N . ILE A 1 93 ? 7.359 -9.378 11.874 1.00 65.88 93 ILE A N 1
ATOM 665 C CA . ILE A 1 93 ? 6.876 -8.181 12.559 1.00 65.88 93 ILE A CA 1
ATOM 666 C C . ILE A 1 93 ? 7.785 -7.019 12.161 1.00 65.88 93 ILE A C 1
ATOM 668 O O . ILE A 1 93 ? 8.989 -7.062 12.408 1.00 65.88 93 ILE A O 1
ATOM 672 N N . HIS A 1 94 ? 7.224 -5.959 11.579 1.00 68.06 94 HIS A N 1
ATOM 673 C CA . HIS A 1 94 ? 7.969 -4.715 11.415 1.00 68.06 94 HIS A CA 1
ATOM 674 C C . HIS A 1 94 ? 8.234 -4.099 12.798 1.00 68.06 94 HIS A C 1
ATOM 676 O O . HIS A 1 94 ? 7.300 -3.706 13.496 1.00 68.06 94 HIS A O 1
ATOM 682 N N . LEU A 1 95 ? 9.508 -4.032 13.197 1.00 61.78 95 LEU A N 1
ATOM 683 C CA . LEU A 1 95 ? 9.923 -3.609 14.542 1.00 61.78 95 LEU A CA 1
ATOM 684 C C . LEU A 1 95 ? 10.049 -2.080 14.706 1.00 61.78 95 LEU A C 1
ATOM 686 O O . LEU A 1 95 ? 10.232 -1.605 15.823 1.00 61.78 95 LEU A O 1
ATOM 690 N N . GLY A 1 96 ? 9.946 -1.308 13.617 1.00 68.12 96 GLY A N 1
ATOM 691 C CA . GLY A 1 96 ? 10.128 0.147 13.603 1.00 68.12 96 GLY A CA 1
ATOM 692 C C . GLY A 1 96 ? 8.835 0.965 13.520 1.00 68.12 96 GLY A C 1
ATOM 693 O O . GLY A 1 96 ? 7.718 0.444 13.474 1.00 68.12 96 GLY A O 1
ATOM 694 N N . SER A 1 97 ? 8.991 2.291 13.486 1.00 73.50 97 SER A N 1
ATOM 695 C CA . SER A 1 97 ? 7.895 3.196 13.139 1.00 73.50 97 SER A CA 1
ATOM 696 C C . SER A 1 97 ? 7.757 3.262 11.620 1.00 73.50 97 SER A C 1
ATOM 698 O O . SER A 1 97 ? 8.684 3.687 10.931 1.00 73.50 97 SER A O 1
ATOM 700 N N . PHE A 1 98 ? 6.592 2.879 11.095 1.00 78.81 98 PHE A N 1
ATOM 701 C CA . PHE A 1 98 ? 6.256 3.149 9.701 1.00 78.81 98 PHE A CA 1
ATOM 702 C C . PHE A 1 98 ? 6.189 4.662 9.483 1.00 78.81 98 PHE A C 1
ATOM 704 O O . PHE A 1 98 ? 5.337 5.345 10.067 1.00 78.81 98 PHE A O 1
ATOM 711 N N . THR A 1 99 ? 7.054 5.185 8.612 1.00 89.44 99 THR A N 1
ATOM 712 C CA . THR A 1 99 ? 6.853 6.529 8.070 1.00 89.44 99 THR A CA 1
ATOM 713 C C . THR A 1 99 ? 5.517 6.569 7.330 1.00 89.44 99 THR A C 1
ATOM 715 O O . THR A 1 99 ? 4.998 5.541 6.889 1.00 89.44 99 THR A O 1
ATOM 718 N N . THR A 1 100 ? 4.930 7.760 7.216 1.00 89.81 100 THR A N 1
ATOM 719 C CA . THR A 1 100 ? 3.657 7.919 6.501 1.00 89.81 100 THR A CA 1
ATOM 720 C C . THR A 1 100 ? 3.773 7.408 5.066 1.00 89.81 100 THR A C 1
ATOM 722 O O . THR A 1 100 ? 2.933 6.619 4.655 1.00 89.81 100 THR A O 1
ATO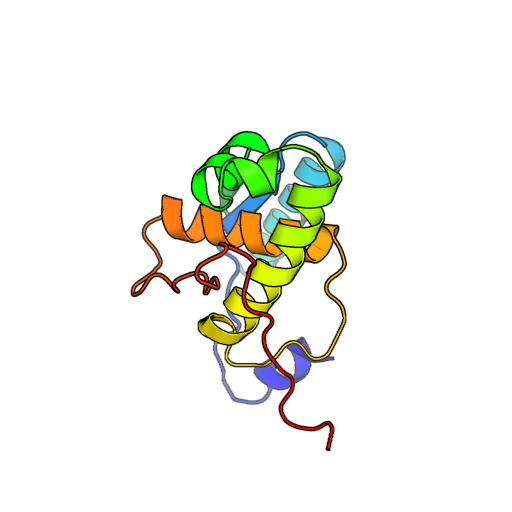M 725 N N . ASP A 1 101 ? 4.845 7.769 4.362 1.00 90.81 101 ASP A N 1
ATOM 726 C CA . ASP A 1 101 ? 5.036 7.383 2.961 1.00 90.81 101 ASP A CA 1
ATOM 727 C C . ASP A 1 101 ? 5.196 5.865 2.810 1.00 90.81 101 ASP A C 1
ATOM 729 O O . ASP A 1 101 ? 4.599 5.262 1.923 1.00 90.81 101 ASP A O 1
ATOM 733 N N . ALA A 1 102 ? 5.928 5.212 3.724 1.00 91.62 102 ALA A N 1
ATOM 734 C CA . ALA A 1 102 ? 6.050 3.755 3.722 1.00 91.62 102 ALA A CA 1
ATOM 735 C C . ALA A 1 102 ? 4.707 3.069 4.013 1.00 91.62 102 ALA A C 1
ATOM 737 O O . ALA A 1 102 ? 4.387 2.049 3.406 1.00 91.62 102 ALA A O 1
ATOM 738 N N . ALA A 1 103 ? 3.906 3.622 4.927 1.00 93.38 103 ALA A N 1
ATOM 739 C CA . ALA A 1 103 ? 2.578 3.096 5.213 1.00 93.38 103 ALA A CA 1
ATOM 740 C C . ALA A 1 103 ? 1.627 3.259 4.020 1.00 93.38 103 ALA A C 1
ATOM 742 O O . ALA A 1 103 ? 0.930 2.311 3.665 1.00 93.38 103 ALA A O 1
ATOM 743 N N . GLU A 1 104 ? 1.614 4.431 3.382 1.00 94.31 104 GLU A N 1
ATOM 744 C CA . GLU A 1 104 ? 0.817 4.670 2.176 1.00 94.31 104 GLU A CA 1
ATOM 745 C C . GLU A 1 104 ? 1.264 3.743 1.035 1.00 94.31 104 GLU A C 1
ATOM 747 O O . GLU A 1 104 ? 0.410 3.131 0.400 1.00 94.31 104 GLU A O 1
ATOM 752 N N . ALA A 1 105 ? 2.570 3.514 0.852 1.00 93.31 105 ALA A N 1
ATOM 753 C CA . ALA A 1 105 ? 3.085 2.554 -0.127 1.00 93.31 105 ALA A CA 1
ATOM 754 C C . ALA A 1 105 ? 2.611 1.112 0.141 1.00 93.31 105 ALA A C 1
ATOM 756 O O . ALA A 1 105 ? 2.200 0.418 -0.790 1.00 93.31 105 ALA A O 1
ATOM 757 N N . VAL A 1 106 ? 2.599 0.664 1.405 1.00 93.38 106 VAL A N 1
ATOM 758 C CA . VAL A 1 106 ? 2.040 -0.650 1.779 1.00 93.38 106 VAL A CA 1
ATOM 759 C C . VAL A 1 106 ? 0.552 -0.734 1.433 1.00 93.38 106 VAL A C 1
ATOM 761 O O . VAL A 1 106 ? 0.112 -1.745 0.889 1.00 93.38 106 VAL A O 1
ATOM 764 N N . LEU A 1 107 ? -0.229 0.313 1.711 1.00 95.75 107 LEU A N 1
ATOM 765 C CA . LEU A 1 107 ? -1.662 0.329 1.403 1.00 95.75 107 LEU A CA 1
ATOM 766 C C . LEU A 1 107 ? -1.937 0.386 -0.108 1.00 95.75 107 LEU A C 1
ATOM 768 O O . LEU A 1 107 ? -2.852 -0.289 -0.572 1.00 95.75 107 LEU A O 1
ATOM 772 N N . VAL A 1 108 ? -1.139 1.126 -0.881 1.00 95.81 108 VAL A N 1
ATOM 773 C CA . VAL A 1 108 ? -1.212 1.147 -2.352 1.00 95.81 108 VAL A CA 1
ATOM 774 C C . VAL A 1 108 ? -0.908 -0.239 -2.924 1.00 95.81 108 VAL A C 1
ATOM 776 O O . VAL A 1 108 ? -1.674 -0.743 -3.745 1.00 95.81 108 VAL A O 1
ATOM 779 N N . GLY A 1 109 ? 0.153 -0.895 -2.442 1.00 94.62 109 GLY A N 1
ATOM 780 C CA . GLY A 1 109 ? 0.474 -2.270 -2.823 1.00 94.62 109 GLY A CA 1
ATOM 781 C C . GLY A 1 109 ? -0.649 -3.245 -2.463 1.00 94.62 109 GLY A C 1
ATOM 782 O O . GLY A 1 109 ? -1.054 -4.057 -3.288 1.00 94.62 109 GLY A O 1
ATOM 783 N N . TYR A 1 110 ? -1.221 -3.122 -1.264 1.00 95.50 110 TYR A N 1
ATOM 784 C CA . TYR A 1 110 ? -2.342 -3.954 -0.827 1.00 95.50 110 TYR A CA 1
ATOM 785 C C . TYR A 1 110 ? -3.604 -3.755 -1.680 1.00 95.50 110 TYR A C 1
ATOM 787 O O . TYR A 1 110 ? -4.230 -4.730 -2.090 1.00 95.50 110 TYR A O 1
ATOM 795 N N . HIS A 1 111 ? -3.949 -2.510 -2.011 1.00 96.00 111 HIS A N 1
ATOM 796 C CA . HIS A 1 111 ? -5.045 -2.197 -2.929 1.00 96.00 111 HIS A CA 1
ATOM 797 C C . HIS A 1 111 ? -4.822 -2.806 -4.323 1.00 96.00 111 HIS A C 1
ATOM 799 O O . HIS A 1 111 ? -5.752 -3.363 -4.910 1.00 96.00 111 HIS A O 1
ATOM 805 N N . ALA A 1 112 ? -3.587 -2.778 -4.833 1.00 95.81 112 ALA A N 1
ATOM 806 C CA . ALA A 1 112 ? -3.245 -3.435 -6.091 1.00 95.81 112 ALA A CA 1
ATOM 807 C C . ALA A 1 112 ? -3.402 -4.964 -6.002 1.00 95.81 112 ALA A C 1
ATOM 809 O O . ALA A 1 112 ? -4.024 -5.556 -6.879 1.00 95.81 112 ALA A O 1
ATOM 810 N N . LEU A 1 113 ? -2.935 -5.602 -4.920 1.00 94.56 113 LEU A N 1
ATOM 811 C CA . LEU A 1 113 ? -3.120 -7.046 -4.702 1.00 94.56 113 LEU A CA 1
ATOM 812 C C . LEU A 1 113 ? -4.601 -7.452 -4.710 1.00 94.56 113 LEU A C 1
ATOM 814 O O . LEU A 1 113 ? -4.949 -8.490 -5.276 1.00 94.56 113 LEU A O 1
ATOM 818 N N . ARG A 1 114 ? -5.473 -6.631 -4.108 1.00 94.50 114 ARG A N 1
ATOM 819 C CA . ARG A 1 114 ? -6.930 -6.836 -4.126 1.00 94.50 114 ARG A CA 1
ATOM 820 C C . ARG A 1 114 ? -7.505 -6.684 -5.527 1.00 94.50 114 ARG A C 1
ATOM 822 O O . ARG A 1 114 ? -8.228 -7.564 -5.980 1.00 94.50 114 ARG A O 1
ATOM 829 N N . SER A 1 115 ? -7.134 -5.611 -6.219 1.00 94.50 115 SER A N 1
ATOM 830 C CA . SER A 1 115 ? -7.631 -5.297 -7.565 1.00 94.50 115 SER A CA 1
ATOM 831 C C . SER A 1 115 ? -7.227 -6.351 -8.602 1.00 94.50 115 SER A C 1
ATOM 833 O O . SER A 1 115 ? -7.982 -6.628 -9.527 1.00 94.50 115 SER A O 1
ATOM 835 N N . LEU A 1 116 ? -6.057 -6.970 -8.427 1.00 95.56 116 LEU A N 1
ATOM 836 C CA . LEU A 1 116 ? -5.559 -8.056 -9.274 1.00 95.56 116 LEU A CA 1
ATOM 837 C C . LEU A 1 116 ? -6.117 -9.441 -8.892 1.00 95.56 116 LEU A C 1
ATOM 839 O O . LEU A 1 116 ? -5.861 -10.413 -9.599 1.00 95.56 116 LEU A O 1
ATOM 843 N N . GLY A 1 117 ? -6.843 -9.564 -7.774 1.00 95.31 117 GLY A N 1
ATOM 844 C CA . GLY A 1 117 ? -7.360 -10.845 -7.283 1.00 95.31 117 GLY A CA 1
ATOM 845 C C . GLY A 1 117 ? -6.278 -11.799 -6.759 1.00 95.31 117 GLY A C 1
ATOM 846 O O . GLY A 1 117 ? -6.457 -13.012 -6.792 1.00 95.31 117 GLY A O 1
ATOM 847 N N . TRP A 1 118 ? -5.138 -11.276 -6.297 1.00 93.62 118 TRP A N 1
ATOM 848 C CA . TRP A 1 118 ? -3.983 -12.091 -5.885 1.00 93.62 118 TRP A CA 1
ATOM 849 C C . TRP A 1 118 ? -4.022 -12.545 -4.426 1.00 93.62 118 TRP A C 1
ATOM 851 O O . TRP A 1 118 ? -3.227 -13.389 -4.008 1.00 93.62 118 TRP A O 1
ATOM 861 N N . LEU A 1 119 ? -4.934 -11.996 -3.627 1.00 90.50 119 LEU A N 1
ATOM 862 C CA . LEU A 1 119 ? -5.093 -12.411 -2.240 1.00 90.50 119 LEU A CA 1
ATOM 863 C C . LEU A 1 119 ? -5.901 -13.708 -2.162 1.00 90.50 119 LEU A C 1
ATOM 865 O O . LEU A 1 119 ? -7.106 -13.714 -2.384 1.00 90.50 119 LEU A O 1
ATOM 869 N N . GLN A 1 120 ? -5.240 -14.794 -1.758 1.00 85.31 120 GLN A N 1
ATOM 870 C CA . GLN A 1 120 ? -5.897 -16.061 -1.4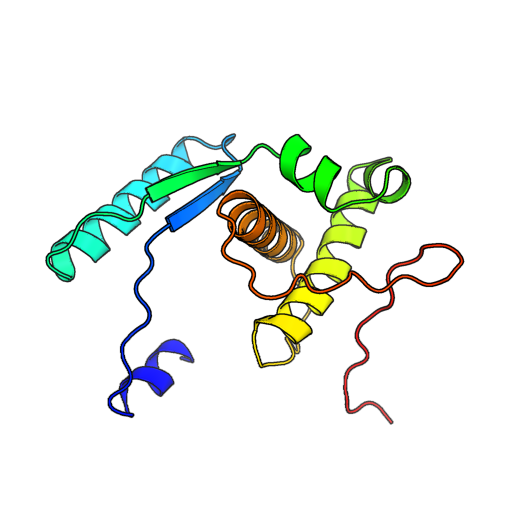02 1.00 85.31 120 GLN A CA 1
ATOM 871 C C . GLN A 1 120 ? -6.806 -15.906 -0.174 1.00 85.31 120 GLN A C 1
ATOM 873 O O . GLN A 1 120 ? -7.869 -16.514 -0.075 1.00 85.31 120 GLN A O 1
ATOM 878 N N . ARG A 1 121 ? -6.379 -15.072 0.778 1.00 85.25 121 ARG A N 1
ATOM 879 C CA . ARG A 1 121 ? -7.143 -14.704 1.966 1.00 85.25 121 ARG A CA 1
ATOM 880 C C . ARG A 1 121 ? -6.934 -13.231 2.242 1.00 85.25 121 ARG A C 1
ATOM 882 O O . ARG A 1 121 ? -5.798 -12.779 2.372 1.00 85.25 121 ARG A O 1
ATOM 889 N N . GLU A 1 122 ? -8.032 -12.508 2.393 1.00 85.62 122 GLU A N 1
ATOM 890 C CA . GLU A 1 122 ? -7.970 -11.103 2.754 1.00 85.62 122 GLU A CA 1
ATOM 891 C C . GLU A 1 122 ? -7.728 -10.944 4.272 1.00 85.62 122 GLU A C 1
ATOM 893 O O . GLU A 1 122 ? -8.539 -11.431 5.072 1.00 85.62 122 GLU A O 1
ATOM 898 N N . PRO A 1 123 ? -6.623 -10.309 4.712 1.00 84.69 123 PRO A N 1
ATOM 899 C CA . PRO A 1 123 ? -6.423 -9.997 6.120 1.00 84.69 123 PRO A CA 1
ATOM 900 C C . PRO A 1 123 ? -7.444 -8.948 6.570 1.00 84.69 123 PRO A C 1
ATOM 902 O O . PRO A 1 123 ? -7.528 -7.843 6.035 1.00 84.69 123 PRO A O 1
ATOM 905 N N . ALA A 1 124 ? -8.226 -9.286 7.592 1.00 84.12 124 ALA A N 1
ATOM 906 C CA . ALA A 1 124 ? -9.177 -8.347 8.162 1.00 84.12 124 ALA A CA 1
ATOM 907 C C . ALA A 1 124 ? -8.437 -7.275 8.973 1.00 84.12 124 ALA A C 1
ATOM 909 O O . ALA A 1 124 ? -7.732 -7.585 9.935 1.00 84.12 124 ALA A O 1
ATOM 910 N N . VAL A 1 125 ? -8.661 -6.000 8.644 1.00 90.50 125 VAL A N 1
ATOM 911 C CA . VAL A 1 125 ? -8.187 -4.891 9.478 1.00 90.50 125 VAL A CA 1
ATOM 912 C C . VAL A 1 125 ? -8.935 -4.908 10.812 1.00 90.50 125 VAL A C 1
ATOM 914 O O . VAL A 1 125 ? -10.121 -4.572 10.893 1.00 90.50 125 VAL A O 1
ATOM 917 N N . ARG A 1 126 ? -8.219 -5.272 11.875 1.00 92.56 126 ARG A N 1
ATOM 918 C CA . ARG A 1 126 ? -8.729 -5.379 13.244 1.00 92.56 126 ARG A CA 1
ATOM 919 C C . ARG A 1 126 ? -9.011 -3.992 13.808 1.00 92.56 126 ARG A C 1
ATOM 921 O O . ARG A 1 126 ? -8.122 -3.138 13.862 1.00 92.56 126 ARG A O 1
ATOM 928 N N . ARG A 1 127 ? -10.246 -3.783 14.266 1.00 93.25 127 ARG A N 1
ATOM 929 C CA . ARG A 1 127 ? -10.728 -2.549 14.901 1.00 93.25 127 ARG A CA 1
ATOM 930 C C . ARG A 1 127 ? -11.475 -2.890 16.192 1.00 93.25 127 ARG A C 1
ATOM 932 O O . ARG A 1 127 ? -12.136 -3.920 16.270 1.00 93.25 127 ARG A O 1
ATOM 939 N N . TYR A 1 128 ? -11.371 -2.031 17.201 1.00 89.75 128 TYR A N 1
ATOM 940 C CA . TYR A 1 128 ? -12.210 -2.084 18.399 1.00 89.75 128 TYR A CA 1
ATOM 941 C C . TYR A 1 128 ? -13.675 -1.768 18.049 1.00 89.75 128 TYR A C 1
ATOM 943 O O . TYR A 1 128 ? -13.958 -1.243 16.974 1.00 89.75 128 TYR A O 1
ATOM 951 N N . GLN A 1 129 ? -14.612 -1.997 18.976 1.00 87.12 129 GLN A N 1
ATOM 952 C CA . GLN A 1 129 ? -16.036 -1.665 18.773 1.00 87.12 129 GLN A CA 1
ATOM 953 C C . GLN A 1 129 ? -16.281 -0.166 18.533 1.00 87.12 129 GLN A C 1
ATOM 955 O O . GLN A 1 129 ? -17.131 0.206 17.734 1.00 87.12 129 GLN A O 1
ATOM 960 N N . ASN A 1 130 ? -15.472 0.710 19.139 1.00 85.88 130 ASN A N 1
ATOM 961 C CA . ASN A 1 130 ? -15.477 2.153 18.846 1.00 85.88 130 ASN A CA 1
ATOM 962 C C . ASN A 1 130 ? -14.832 2.496 17.484 1.00 85.88 130 ASN A C 1
ATOM 964 O O . ASN A 1 130 ? -14.588 3.661 17.167 1.00 85.88 130 ASN A O 1
ATOM 968 N N . GLY A 1 131 ? -14.467 1.467 16.719 1.00 84.69 131 GLY A N 1
ATOM 969 C CA . GLY A 1 131 ? -13.832 1.493 15.419 1.00 84.69 131 GLY A CA 1
ATOM 970 C C . GLY A 1 131 ? -12.347 1.875 15.416 1.00 84.69 131 GLY A C 1
ATOM 971 O O . GLY A 1 131 ? -11.732 1.862 14.352 1.00 84.69 131 GLY A O 1
ATOM 972 N N . LYS A 1 132 ? -11.725 2.256 16.537 1.00 87.50 132 LYS A N 1
ATOM 973 C CA . LYS A 1 132 ? -10.277 2.538 16.538 1.00 87.50 132 LYS A CA 1
ATOM 974 C C . LYS A 1 132 ? -9.510 1.306 16.045 1.00 87.50 132 LYS A C 1
ATOM 976 O O . LYS A 1 132 ? -9.855 0.187 16.416 1.00 87.50 132 LYS A O 1
ATOM 981 N N . ILE A 1 133 ? -8.491 1.507 15.215 1.00 90.62 133 ILE A N 1
ATOM 982 C CA . ILE A 1 133 ? -7.662 0.408 14.709 1.00 90.62 133 ILE A CA 1
ATOM 983 C C . ILE A 1 133 ? -6.908 -0.214 15.887 1.00 90.62 133 ILE A C 1
ATOM 985 O O . ILE A 1 133 ? -6.372 0.503 16.734 1.00 90.62 133 ILE A O 1
ATOM 989 N N . VAL A 1 134 ? -6.927 -1.545 15.975 1.00 89.25 134 VAL A N 1
ATOM 990 C CA . VAL A 1 134 ? -6.223 -2.278 17.030 1.00 89.25 134 VAL A CA 1
ATOM 991 C C . VAL A 1 134 ? -4.727 -2.219 16.719 1.00 89.25 134 VAL A C 1
ATOM 993 O O . VAL A 1 134 ? -4.319 -2.697 15.658 1.00 89.25 134 VAL A O 1
ATOM 996 N N . PRO A 1 135 ? -3.895 -1.641 17.598 1.00 83.69 135 PRO A N 1
ATOM 997 C CA . PRO A 1 135 ? -2.460 -1.635 17.378 1.00 83.69 135 PRO A CA 1
ATOM 998 C C . PRO A 1 135 ? -1.920 -3.063 17.491 1.00 83.69 135 PRO A C 1
ATOM 1000 O O . PRO A 1 135 ? -2.325 -3.827 18.372 1.00 83.69 135 PRO A O 1
ATOM 1003 N N . ILE A 1 136 ? -0.974 -3.417 16.623 1.00 82.25 136 ILE A N 1
ATOM 1004 C CA . ILE A 1 136 ? -0.203 -4.652 16.788 1.00 82.25 136 ILE A CA 1
ATOM 1005 C C . ILE A 1 136 ? 0.769 -4.422 17.938 1.00 82.25 136 ILE A C 1
ATOM 1007 O O . ILE A 1 136 ? 1.680 -3.600 17.836 1.00 82.25 136 ILE A O 1
ATOM 1011 N N . LYS A 1 137 ? 0.535 -5.110 19.061 1.00 66.88 137 LYS A N 1
ATOM 1012 C CA . LYS A 1 137 ? 1.444 -5.072 20.208 1.00 66.88 137 LYS A CA 1
ATOM 1013 C C . LYS A 1 137 ? 2.730 -5.813 19.849 1.00 66.88 137 LYS A C 1
ATOM 1015 O O . LYS A 1 137 ? 2.682 -6.928 19.335 1.00 66.88 137 LYS A O 1
ATOM 1020 N N . GLN A 1 138 ? 3.869 -5.195 20.142 1.00 59.41 138 GLN A N 1
ATOM 1021 C CA . GLN A 1 138 ? 5.165 -5.860 20.079 1.00 59.41 138 GLN A CA 1
ATOM 1022 C C . GLN A 1 138 ? 5.197 -6.994 21.112 1.00 59.41 138 GLN A C 1
ATOM 1024 O O . GLN A 1 138 ? 4.710 -6.837 22.232 1.00 59.41 138 GLN A O 1
ATOM 1029 N N . LYS A 1 139 ? 5.774 -8.141 20.752 1.00 43.72 139 LYS A N 1
ATOM 1030 C CA . LYS A 1 139 ? 6.082 -9.195 21.721 1.00 43.72 139 LYS A CA 1
ATOM 1031 C C . LYS A 1 139 ? 7.401 -8.801 22.405 1.00 43.72 139 LYS A C 1
ATOM 1033 O O . LYS A 1 139 ? 8.455 -9.024 21.823 1.00 43.72 139 LYS A O 1
ATOM 1038 N N . GLY A 1 140 ? 7.327 -8.162 23.577 1.00 47.56 140 GLY A N 1
ATOM 1039 C CA . GLY A 1 140 ? 8.495 -7.795 24.398 1.00 47.56 140 GLY A CA 1
ATOM 1040 C C . GLY A 1 140 ? 8.552 -6.323 24.823 1.00 47.56 140 GLY A C 1
ATOM 1041 O O . GLY A 1 140 ? 9.358 -5.552 24.312 1.00 47.56 140 GLY A O 1
ATOM 1042 N N . SER A 1 141 ? 7.696 -5.929 25.759 1.00 36.41 141 SER A N 1
ATOM 1043 C CA . SER A 1 141 ? 7.922 -4.797 26.671 1.00 36.41 141 SER A CA 1
ATOM 1044 C C . SER A 1 141 ? 7.089 -5.074 27.917 1.00 36.41 141 SER A C 1
ATOM 1046 O O . SER A 1 141 ? 6.032 -4.478 28.103 1.00 36.41 141 SER A O 1
ATOM 1048 N N . ASP A 1 142 ? 7.542 -6.076 28.667 1.00 35.59 142 ASP A N 1
ATOM 1049 C CA . ASP A 1 142 ? 7.391 -6.149 30.120 1.00 35.59 142 ASP A CA 1
ATOM 1050 C C . ASP A 1 142 ? 8.790 -5.924 30.710 1.00 35.59 142 ASP A C 1
ATOM 1052 O O . ASP A 1 142 ? 9.760 -6.420 30.079 1.00 35.59 142 ASP A O 1
#

Organism: NCBI:txid156174

Radius of gyration: 16.9 Å; chains: 1; bounding box: 39×36×50 Å